Protein AF-Q52UL3-F1 (afdb_monomer)

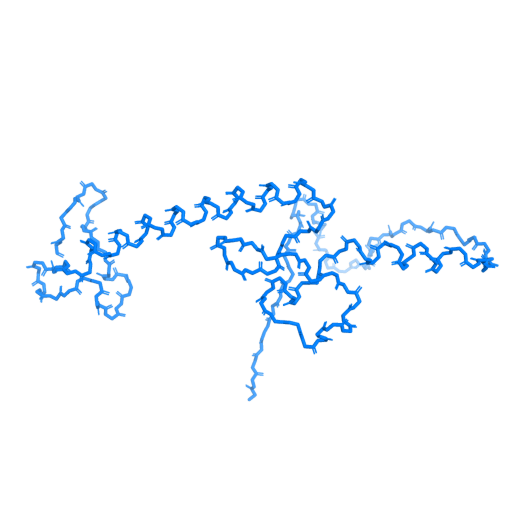pLDDT: mean 73.35, std 19.75, range [34.81, 97.5]

Sequence (152 aa):
GLEAAGGAGVEGWENAVEFVPGQPYRGRMVPSVSEAPVQSSMIEREQIVLGMGRQLCRDAIAGQCFRGQSCIYLHGDICDMCGLPVLHPLDGAQRADHVKACIEAHEKNMELSFAVQRSADKVCGICMEVVYEKANRNDCRFGILSSCNHTY

InterPro domains:
  IPR000571 Zinc finger, CCCH-type [PS50103] (51-78)
  IPR045072 MKRN-like [PTHR11224] (54-152)

Organism: Bos taurus (NCBI:txid9913)

Foldseek 3Di:
DDDYDDDDDDDDPPPDDDDDPPDDDPPDDDPDDDDDDDDDDPVVVVVVLVVQAQAADPQQQVPDDPCPPVDSYHSACADPQPRGRQHHPPDPVSNVVCVVVSVVVVVVVVVVVVVCVVQQQQAAPPPRHRLCPDPDPVSSDADPDPPDPHSD

Mean predicted aligned error: 17.61 Å

Secondary structure (DSSP, 8-state):
-------PPP--GGGPPPP-TTS------------------THHHHHHHHHHTTSB-HHHHTT--TTGGG-SSB--EEPTTT-SEEE-SS-HHHHHHHHHHHHHHHHHHHHHHHHHHHHTTPBPTTT-SBGGG-SSTTTS-S-SSTT-----

Solvent-accessible surface area (backbone atoms only — not comparable to full-atom values): 9798 Å² total; per-residue (Å²): 134,92,77,89,80,88,81,85,84,87,78,78,82,88,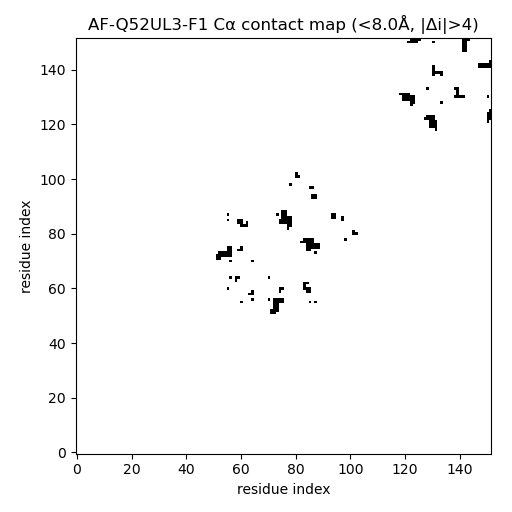74,69,78,81,90,64,91,90,61,81,86,77,71,86,81,72,81,84,75,79,90,70,82,94,71,92,62,83,61,63,64,54,54,52,58,63,53,41,62,72,39,70,27,66,46,26,47,74,67,62,47,94,56,58,94,74,44,77,36,34,48,47,38,66,35,92,86,81,68,37,26,66,27,50,87,86,39,66,65,63,33,52,54,48,53,51,54,50,51,55,52,48,52,51,52,50,53,49,50,53,53,48,65,74,40,57,80,37,42,16,76,82,80,71,44,45,28,68,72,44,92,47,73,85,62,47,56,67,36,97,50,99,87,46,93,45,62,72

Structure (mmCIF, N/CA/C/O backbone):
data_AF-Q52UL3-F1
#
_entry.id   AF-Q52UL3-F1
#
loop_
_atom_site.group_PDB
_atom_site.id
_atom_site.type_symbol
_atom_site.label_atom_id
_atom_site.label_alt_id
_atom_site.label_comp_id
_atom_site.label_asym_id
_atom_site.label_entity_id
_atom_site.label_seq_id
_atom_site.pdbx_PDB_ins_code
_atom_site.Cartn_x
_atom_site.Cartn_y
_atom_site.Cartn_z
_atom_site.occupancy
_atom_site.B_iso_or_equiv
_atom_site.auth_seq_id
_atom_site.auth_comp_id
_atom_site.auth_asym_id
_atom_site.auth_atom_id
_atom_site.pdbx_PDB_model_num
ATOM 1 N N . GLY A 1 1 ? -25.378 19.976 -9.672 1.00 39.44 1 GLY A N 1
ATOM 2 C CA . GLY A 1 1 ? -24.041 19.955 -10.286 1.00 39.44 1 GLY A CA 1
ATOM 3 C C . GLY A 1 1 ? -23.165 19.062 -9.445 1.00 39.44 1 GLY A C 1
ATOM 4 O O . GLY A 1 1 ? -23.273 19.144 -8.230 1.00 39.44 1 GLY A O 1
ATOM 5 N N . LEU A 1 2 ? -22.392 18.179 -10.075 1.00 36.69 2 LEU A N 1
ATOM 6 C CA . LEU A 1 2 ? -21.307 17.458 -9.412 1.00 36.69 2 LEU A CA 1
ATOM 7 C C . LEU A 1 2 ? -20.135 18.420 -9.191 1.00 36.69 2 LEU A C 1
ATOM 9 O O . LEU A 1 2 ? -19.790 19.186 -10.090 1.00 36.69 2 LEU A O 1
ATOM 13 N N . GLU A 1 3 ? -19.576 18.366 -7.989 1.00 41.12 3 GLU A N 1
ATOM 14 C CA . GLU A 1 3 ? -18.402 19.110 -7.538 1.00 41.12 3 GLU A CA 1
ATOM 15 C C . GLU A 1 3 ? -17.121 18.265 -7.625 1.00 41.12 3 GLU A C 1
ATOM 17 O O . GLU A 1 3 ? -17.187 17.048 -7.466 1.00 41.12 3 GLU A O 1
ATOM 22 N N . ALA A 1 4 ? -15.991 18.990 -7.726 1.00 44.59 4 ALA A N 1
ATOM 23 C CA . ALA A 1 4 ? -14.711 18.758 -7.031 1.00 44.59 4 ALA A CA 1
ATOM 24 C C . ALA A 1 4 ? -13.870 17.509 -7.403 1.00 44.59 4 ALA A C 1
ATOM 26 O O . ALA A 1 4 ? -14.385 16.479 -7.801 1.00 44.59 4 ALA A O 1
ATOM 27 N N . ALA A 1 5 ? -12.544 17.460 -7.242 1.00 42.41 5 ALA A N 1
ATOM 28 C CA . ALA A 1 5 ? -11.488 18.420 -6.912 1.00 42.41 5 ALA A CA 1
ATOM 29 C C . ALA A 1 5 ? -10.139 17.664 -6.912 1.00 42.41 5 ALA A C 1
ATOM 31 O O . ALA A 1 5 ? -10.114 16.437 -6.848 1.00 42.41 5 ALA A O 1
ATOM 32 N N . GLY A 1 6 ? -9.046 18.431 -6.828 1.00 38.41 6 GLY A N 1
ATOM 33 C CA . GLY A 1 6 ? -7.840 18.051 -6.081 1.00 38.41 6 GLY A CA 1
ATOM 34 C C . GLY A 1 6 ? -6.746 17.384 -6.915 1.00 38.41 6 GLY A C 1
ATOM 35 O O . GLY A 1 6 ? -7.000 16.486 -7.700 1.00 38.41 6 GLY A O 1
ATOM 36 N N . GLY A 1 7 ? -5.478 17.752 -6.802 1.00 34.81 7 GLY A N 1
ATOM 37 C CA . GLY A 1 7 ? -4.801 18.642 -5.865 1.00 34.81 7 GLY A CA 1
ATOM 38 C C . GLY A 1 7 ? -3.316 18.292 -5.954 1.00 34.81 7 GLY A C 1
ATOM 39 O O . GLY A 1 7 ? -2.956 17.127 -5.806 1.00 34.81 7 GLY A O 1
ATOM 40 N N . ALA A 1 8 ? -2.471 19.269 -6.279 1.00 40.00 8 ALA A N 1
ATOM 41 C CA . ALA A 1 8 ? -1.028 19.082 -6.383 1.00 40.00 8 ALA A CA 1
ATOM 42 C C . ALA A 1 8 ? -0.382 19.265 -5.003 1.00 40.00 8 ALA A C 1
ATOM 44 O O . ALA A 1 8 ? -0.657 20.243 -4.307 1.00 40.00 8 ALA A O 1
ATOM 45 N N . GLY A 1 9 ? 0.444 18.289 -4.619 1.00 40.44 9 GLY A N 1
ATOM 46 C CA . GLY A 1 9 ? 1.233 18.291 -3.393 1.00 40.44 9 GLY A CA 1
ATOM 47 C C . GLY A 1 9 ? 2.320 19.363 -3.408 1.00 40.44 9 GLY A C 1
ATOM 48 O O . GLY A 1 9 ? 2.890 19.687 -4.444 1.00 40.44 9 GLY A O 1
ATOM 49 N N . VAL A 1 10 ? 2.537 19.912 -2.221 1.00 46.00 10 VAL A N 1
ATOM 50 C CA . VAL A 1 10 ? 3.288 21.121 -1.897 1.00 46.00 10 VAL A CA 1
ATOM 51 C C . VAL A 1 10 ? 4.798 20.884 -1.823 1.00 46.00 10 VAL A C 1
ATOM 53 O O . VAL A 1 10 ? 5.254 19.891 -1.261 1.00 46.00 10 VAL A O 1
ATOM 56 N N . GLU A 1 11 ? 5.570 21.853 -2.306 1.00 49.59 11 GLU A N 1
ATOM 57 C CA . GLU A 1 11 ? 7.003 22.002 -2.050 1.00 49.59 11 GLU A CA 1
ATOM 58 C C . GLU A 1 11 ? 7.245 23.320 -1.282 1.00 49.59 11 GLU A C 1
ATOM 60 O O . GLU A 1 11 ? 6.715 24.365 -1.647 1.00 49.59 11 GLU A O 1
ATOM 65 N N . GLY A 1 12 ? 8.004 23.232 -0.180 1.00 54.69 12 GLY A N 1
ATOM 66 C CA . GLY A 1 12 ? 8.758 24.310 0.485 1.00 54.69 12 GLY A CA 1
ATOM 67 C C . GLY A 1 12 ? 8.065 25.654 0.755 1.00 54.69 12 GLY A C 1
ATOM 68 O O . GLY A 1 12 ? 8.294 26.633 0.055 1.00 54.69 12 GLY A O 1
ATOM 69 N N . TRP A 1 13 ? 7.327 25.750 1.863 1.00 54.19 13 TRP A N 1
ATOM 70 C CA . TRP A 1 13 ? 6.697 26.974 2.394 1.00 54.19 13 TRP A CA 1
ATOM 71 C C . TRP A 1 13 ? 7.700 28.004 2.954 1.00 54.19 13 TRP A C 1
ATOM 73 O O . TRP A 1 13 ? 7.334 29.138 3.247 1.00 54.19 13 TRP A O 1
ATOM 83 N N . GLU A 1 14 ? 8.975 27.636 3.069 1.00 44.44 14 GLU A N 1
ATOM 84 C CA . GLU A 1 14 ? 10.022 28.397 3.766 1.00 44.44 14 GLU A CA 1
ATOM 85 C C . GLU A 1 14 ? 10.633 29.566 2.970 1.00 44.44 14 GLU A C 1
ATOM 87 O O . GLU A 1 14 ? 11.404 30.343 3.523 1.00 44.44 14 GLU A O 1
ATOM 92 N N . ASN A 1 15 ? 10.279 29.731 1.690 1.00 49.72 15 ASN A N 1
ATOM 93 C CA . ASN A 1 15 ? 10.775 30.822 0.834 1.00 49.72 15 ASN A CA 1
ATOM 94 C C . ASN A 1 15 ? 9.652 31.634 0.157 1.00 49.72 15 ASN A C 1
ATOM 96 O O . ASN A 1 15 ? 9.888 32.316 -0.843 1.00 49.72 15 ASN A O 1
ATOM 100 N N . ALA A 1 16 ? 8.416 31.555 0.659 1.00 56.28 16 ALA A N 1
ATOM 101 C CA . ALA A 1 16 ? 7.307 32.313 0.089 1.00 56.28 16 ALA A CA 1
ATOM 102 C C . ALA A 1 16 ? 7.494 33.819 0.351 1.00 56.28 16 ALA A C 1
ATOM 104 O O . ALA A 1 16 ? 7.524 34.261 1.497 1.00 56.28 16 ALA A O 1
ATOM 105 N N . VAL A 1 17 ? 7.629 34.612 -0.718 1.00 61.94 17 VAL A N 1
ATOM 106 C CA . VAL A 1 17 ? 7.711 36.075 -0.607 1.00 61.94 17 VAL A CA 1
ATOM 107 C C . VAL A 1 17 ? 6.370 36.632 -0.125 1.00 61.94 17 VAL A C 1
ATOM 109 O O . VAL A 1 17 ? 5.314 36.259 -0.638 1.00 61.94 17 VAL A O 1
ATOM 112 N N . GLU A 1 18 ? 6.403 37.511 0.873 1.00 64.50 18 GLU A N 1
ATOM 113 C CA . GLU A 1 18 ? 5.193 38.062 1.482 1.00 64.50 18 GLU A CA 1
ATOM 114 C C . GLU A 1 18 ? 4.511 39.078 0.548 1.00 64.50 18 GLU A C 1
ATOM 116 O O . GLU A 1 18 ? 5.162 39.907 -0.096 1.00 64.50 18 GLU A O 1
ATOM 121 N N . PHE A 1 19 ? 3.184 38.996 0.438 1.00 58.72 19 PHE A N 1
ATOM 122 C CA . PHE A 1 19 ? 2.403 39.813 -0.490 1.00 58.72 19 PHE A CA 1
ATOM 123 C C . PHE A 1 19 ? 2.150 41.219 0.074 1.00 58.72 19 PHE A C 1
ATOM 125 O O . PHE A 1 19 ? 1.516 41.368 1.116 1.00 58.72 19 PHE A O 1
ATOM 132 N N . VAL A 1 20 ? 2.583 42.258 -0.653 1.00 67.25 20 VAL A N 1
ATOM 133 C CA . VAL A 1 20 ? 2.380 43.670 -0.282 1.00 67.25 20 VAL A CA 1
ATOM 134 C C . VAL A 1 20 ? 1.401 44.347 -1.257 1.00 67.25 20 VAL A C 1
ATOM 136 O O . VAL A 1 20 ? 1.716 44.479 -2.446 1.00 67.25 20 VAL A O 1
ATOM 139 N N . PRO A 1 21 ? 0.225 44.817 -0.795 1.00 48.03 21 PRO A N 1
ATOM 140 C CA . PRO A 1 21 ? -0.758 45.484 -1.648 1.00 48.03 21 PRO A CA 1
ATOM 141 C C . PRO A 1 21 ? -0.225 46.799 -2.241 1.00 48.03 21 PRO A C 1
ATOM 143 O O . PRO A 1 21 ? 0.293 47.650 -1.523 1.00 48.03 21 PRO A O 1
ATOM 146 N N . GLY A 1 22 ? -0.384 46.983 -3.554 1.00 66.00 22 GLY A N 1
ATOM 147 C CA . GLY A 1 22 ? 0.005 48.206 -4.273 1.00 66.00 22 GLY A CA 1
ATOM 148 C C . GLY A 1 22 ? 1.362 48.148 -4.983 1.00 66.00 22 GLY A C 1
ATOM 149 O O . GLY A 1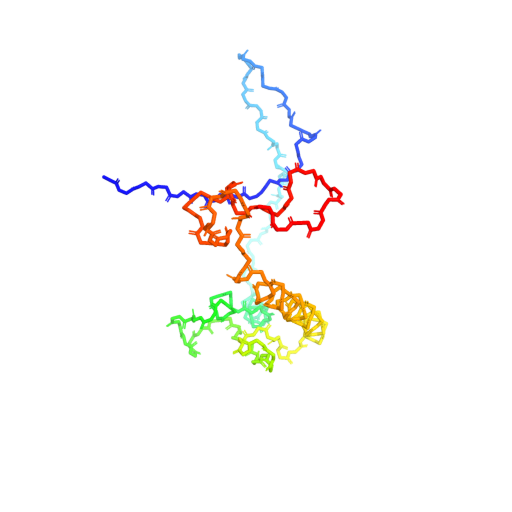 22 ? 1.698 49.078 -5.714 1.00 66.00 22 GLY A O 1
ATOM 150 N N . GLN A 1 23 ? 2.127 47.062 -4.833 1.00 63.22 23 GLN A N 1
ATOM 151 C CA . GLN A 1 23 ? 3.316 46.816 -5.653 1.00 63.22 23 GLN A CA 1
ATOM 152 C C . GLN A 1 23 ? 2.936 46.111 -6.968 1.00 63.22 23 GLN A C 1
ATOM 154 O O . GLN A 1 23 ? 2.136 45.171 -6.946 1.00 63.22 23 GLN A O 1
ATOM 159 N N . PRO A 1 24 ? 3.501 46.515 -8.123 1.00 60.53 24 PRO A N 1
ATOM 160 C CA . PRO A 1 24 ? 3.328 45.767 -9.359 1.00 60.53 24 PRO A CA 1
ATOM 161 C C . PRO A 1 24 ? 3.970 44.387 -9.201 1.00 60.53 24 PRO A C 1
ATOM 163 O O . PRO A 1 24 ? 5.128 44.267 -8.800 1.00 60.53 24 PRO A O 1
ATOM 166 N N . TYR A 1 25 ? 3.205 43.344 -9.513 1.00 51.84 25 TYR A N 1
ATOM 167 C CA . TYR A 1 25 ? 3.647 41.961 -9.389 1.00 51.84 25 TYR A CA 1
ATOM 168 C C . TYR A 1 25 ? 4.928 41.724 -10.204 1.00 51.84 25 TYR A C 1
ATOM 170 O O . TYR A 1 25 ? 4.917 41.722 -11.436 1.00 51.84 25 TYR A O 1
ATOM 178 N N . ARG A 1 26 ? 6.051 41.512 -9.513 1.00 61.75 26 ARG A N 1
ATOM 179 C CA . ARG A 1 26 ? 7.290 40.994 -10.100 1.00 61.75 26 ARG A CA 1
ATOM 180 C C . ARG A 1 26 ? 7.267 39.481 -9.929 1.00 61.75 26 ARG A C 1
ATOM 182 O O . ARG A 1 26 ? 7.740 38.954 -8.928 1.00 61.75 26 ARG A O 1
ATOM 189 N N . GLY A 1 27 ? 6.675 38.793 -10.903 1.00 54.47 27 GLY A N 1
ATOM 190 C CA . GLY A 1 27 ? 6.790 37.342 -11.003 1.00 54.47 27 GLY A CA 1
ATOM 191 C C . GLY A 1 27 ? 8.260 36.917 -11.040 1.00 54.47 27 GLY A C 1
ATOM 192 O O . GLY A 1 27 ? 9.129 37.671 -11.487 1.00 54.47 27 GLY A O 1
ATOM 193 N N . ARG A 1 28 ? 8.538 35.708 -10.550 1.00 52.34 28 ARG A N 1
ATOM 194 C CA . ARG A 1 28 ? 9.869 35.095 -10.588 1.00 52.34 28 ARG A CA 1
ATOM 195 C C . ARG A 1 28 ? 10.421 35.168 -12.014 1.00 52.34 28 ARG A C 1
ATOM 197 O O . ARG A 1 28 ? 9.839 34.580 -12.922 1.00 52.34 28 ARG A O 1
ATOM 204 N N . MET A 1 29 ? 11.529 35.886 -12.215 1.00 41.62 29 MET A N 1
ATOM 205 C CA . MET A 1 29 ? 12.239 35.845 -13.492 1.00 41.62 29 MET A CA 1
ATOM 206 C C . MET A 1 29 ? 12.816 34.443 -13.672 1.00 41.62 29 MET A C 1
ATOM 208 O O . MET A 1 29 ? 13.709 34.018 -12.941 1.00 41.62 29 MET A O 1
ATOM 212 N N . VAL A 1 30 ? 12.263 33.721 -14.640 1.00 43.16 30 VAL A N 1
ATOM 213 C CA . VAL A 1 30 ? 12.896 32.542 -15.224 1.00 43.16 30 VAL A CA 1
ATOM 214 C C . VAL A 1 30 ? 14.158 33.039 -15.940 1.00 43.16 30 VAL A C 1
ATOM 216 O O . VAL A 1 30 ? 14.068 34.055 -16.638 1.00 43.16 30 VAL A O 1
ATOM 219 N N . PRO A 1 31 ? 15.332 32.401 -15.783 1.00 42.84 31 PRO A N 1
ATOM 220 C CA . PRO A 1 31 ? 16.494 32.757 -16.584 1.00 42.84 31 PRO A CA 1
ATOM 221 C C . PRO A 1 31 ? 16.130 32.672 -18.066 1.00 42.84 31 PRO A C 1
ATOM 223 O O . PRO A 1 31 ? 15.592 31.664 -18.524 1.00 42.84 31 PRO A O 1
ATOM 226 N N . SER A 1 32 ? 16.409 33.743 -18.802 1.00 44.12 32 SER A N 1
ATOM 227 C CA . SER A 1 32 ? 16.316 33.789 -20.255 1.00 44.12 32 SER A CA 1
ATOM 228 C C . SER A 1 32 ? 17.222 32.713 -20.846 1.00 44.12 32 SER A C 1
ATOM 230 O O . SER A 1 32 ? 18.447 32.849 -20.826 1.00 44.12 32 SER A O 1
ATOM 232 N N . VAL A 1 33 ? 16.621 31.638 -21.353 1.00 37.34 33 VAL A N 1
ATOM 233 C CA . VAL A 1 33 ? 17.330 30.670 -22.184 1.00 37.34 33 VAL A CA 1
ATOM 234 C C . VAL A 1 33 ? 17.562 31.354 -23.526 1.00 37.34 33 VAL A C 1
ATOM 236 O O . VAL A 1 33 ? 16.620 31.756 -24.204 1.00 37.34 33 VAL A O 1
ATOM 239 N N . SER A 1 34 ? 18.830 31.564 -23.854 1.00 45.53 34 SER A N 1
ATOM 240 C CA . SER A 1 34 ? 19.283 32.076 -25.142 1.00 45.53 34 SER A CA 1
ATOM 241 C C . SER A 1 34 ? 18.726 31.227 -26.283 1.00 45.53 34 SER A C 1
ATOM 243 O O . SER A 1 34 ? 18.898 30.007 -26.276 1.00 45.53 34 SER A O 1
ATOM 245 N N . GLU A 1 35 ? 18.104 31.877 -27.267 1.00 46.56 35 GLU A N 1
ATOM 246 C CA . GLU A 1 35 ? 17.690 31.238 -28.513 1.00 46.56 35 GLU A CA 1
ATOM 247 C C . GLU A 1 35 ? 18.923 30.692 -29.245 1.00 46.56 35 GLU A C 1
ATOM 249 O O . GLU A 1 35 ? 19.804 31.447 -29.662 1.00 46.56 35 GLU A O 1
ATOM 254 N N . ALA A 1 36 ? 18.991 29.368 -29.375 1.00 44.78 36 ALA A N 1
ATOM 255 C CA . ALA A 1 36 ? 19.936 28.677 -30.241 1.00 44.78 36 ALA A CA 1
ATOM 256 C C . ALA A 1 36 ? 19.189 28.141 -31.476 1.00 44.78 36 ALA A C 1
ATOM 258 O O . ALA A 1 36 ? 18.000 27.825 -31.384 1.00 44.78 36 ALA A O 1
ATOM 259 N N . PRO A 1 37 ? 19.847 28.074 -32.645 1.00 45.06 37 PRO A N 1
ATOM 260 C CA . PRO A 1 37 ? 19.171 27.993 -33.929 1.00 45.06 37 PRO A CA 1
ATOM 261 C C . PRO A 1 37 ? 18.481 26.648 -34.133 1.00 45.06 37 PRO A C 1
ATOM 263 O O . PRO A 1 37 ? 19.016 25.594 -33.792 1.00 45.06 37 PRO A O 1
ATOM 266 N N . VAL A 1 38 ? 17.329 26.702 -34.800 1.00 51.94 38 VAL A N 1
ATOM 267 C CA . VAL A 1 38 ? 16.627 25.551 -35.368 1.00 51.94 38 VAL A CA 1
ATOM 268 C C . VAL A 1 38 ? 17.576 24.793 -36.300 1.00 51.94 38 VAL A C 1
ATOM 270 O O . VAL A 1 38 ? 17.802 25.202 -37.438 1.00 51.94 38 VAL A O 1
ATOM 273 N N . GLN A 1 39 ? 18.101 23.661 -35.837 1.00 47.41 39 GLN A N 1
ATOM 274 C CA . GLN A 1 39 ? 18.593 22.605 -36.713 1.00 47.41 39 GLN A CA 1
ATOM 275 C C . GLN A 1 39 ? 17.959 21.285 -36.308 1.00 47.41 39 GLN A C 1
ATOM 277 O O . GLN A 1 39 ? 18.427 20.553 -35.442 1.00 47.41 39 GLN A O 1
ATOM 282 N N . SER A 1 40 ? 16.852 21.003 -36.993 1.00 60.12 40 SER A N 1
ATOM 283 C CA . SER A 1 40 ? 16.316 19.660 -37.122 1.00 60.12 40 SER A CA 1
ATOM 284 C C . SER A 1 40 ? 17.416 18.740 -37.646 1.00 60.12 40 SER A C 1
ATOM 286 O O . SER A 1 40 ? 17.929 18.940 -38.746 1.00 60.12 40 SER A O 1
ATOM 288 N N . SER A 1 41 ? 17.762 17.712 -36.880 1.00 48.97 41 SER A N 1
ATOM 289 C CA . SER A 1 41 ? 18.352 16.505 -37.445 1.00 48.97 41 SER A CA 1
ATOM 290 C C . SER A 1 41 ? 17.827 15.297 -36.678 1.00 48.97 41 SER A C 1
ATOM 292 O O . SER A 1 41 ? 17.568 15.350 -35.479 1.00 48.97 41 SER A O 1
ATOM 294 N N . MET A 1 42 ? 17.552 14.238 -37.426 1.00 46.44 42 MET A N 1
ATOM 295 C CA . MET A 1 42 ? 16.611 13.152 -37.137 1.00 46.44 42 MET A CA 1
ATOM 296 C C . MET A 1 42 ? 16.898 12.291 -35.888 1.00 46.44 42 MET A C 1
ATOM 298 O O . MET A 1 42 ? 16.125 11.384 -35.610 1.00 46.44 42 MET A O 1
ATOM 302 N N . ILE A 1 43 ? 17.923 12.605 -35.092 1.00 49.25 43 ILE A N 1
ATOM 303 C CA . ILE A 1 43 ? 18.393 11.782 -33.965 1.00 49.25 43 ILE A CA 1
ATOM 304 C C . ILE A 1 43 ? 17.579 12.010 -32.674 1.00 49.25 43 ILE A C 1
ATOM 306 O O . ILE A 1 43 ? 17.434 11.101 -31.856 1.00 49.25 43 ILE A O 1
ATOM 310 N N . GLU A 1 44 ? 16.938 13.172 -32.515 1.00 47.66 44 GLU A N 1
ATOM 311 C CA . GLU A 1 44 ? 16.140 13.473 -31.313 1.00 47.66 44 GLU A CA 1
ATOM 312 C C . GLU A 1 44 ? 14.870 12.602 -31.224 1.00 47.66 44 GLU A C 1
ATOM 314 O O . GLU A 1 44 ? 14.453 12.194 -30.143 1.00 47.66 44 GLU A O 1
ATOM 319 N N . ARG A 1 45 ? 14.289 12.218 -32.370 1.00 49.75 45 ARG A N 1
ATOM 320 C CA . ARG A 1 45 ? 13.088 11.364 -32.424 1.00 49.75 45 ARG A CA 1
ATOM 321 C C . ARG A 1 45 ? 13.367 9.909 -32.048 1.00 49.75 45 ARG A C 1
ATOM 323 O O . ARG A 1 45 ? 12.504 9.274 -31.449 1.00 49.75 45 ARG A O 1
ATOM 330 N N . GLU A 1 46 ? 14.557 9.392 -32.341 1.00 42.47 46 GLU A N 1
ATOM 331 C CA . GLU A 1 46 ? 14.945 8.022 -31.975 1.00 42.47 46 GLU A CA 1
ATOM 332 C C . GLU A 1 46 ? 15.321 7.908 -30.489 1.00 42.47 46 GLU A C 1
ATOM 334 O O . GLU A 1 46 ? 14.982 6.913 -29.844 1.00 42.47 46 GLU A O 1
ATOM 339 N N . GLN A 1 47 ? 15.916 8.951 -29.896 1.00 46.31 47 GLN A N 1
ATOM 340 C CA . GLN A 1 47 ? 16.196 8.985 -28.452 1.00 46.31 47 GLN A CA 1
ATOM 341 C C . GLN A 1 47 ? 14.934 9.142 -27.590 1.00 46.31 47 GLN A C 1
ATOM 343 O O . GLN A 1 47 ? 14.878 8.585 -26.492 1.00 46.31 47 GLN A O 1
ATOM 348 N N . ILE A 1 48 ? 13.896 9.820 -28.087 1.00 48.59 48 ILE A N 1
ATOM 349 C CA . ILE A 1 48 ? 12.593 9.899 -27.409 1.00 48.59 48 ILE A CA 1
ATOM 350 C C . ILE A 1 48 ? 11.881 8.531 -27.443 1.00 48.59 48 ILE A C 1
ATOM 352 O O . ILE A 1 48 ? 11.339 8.098 -26.427 1.00 48.59 48 ILE A O 1
ATOM 356 N N . VAL A 1 49 ? 11.966 7.789 -28.554 1.00 47.50 49 VAL A N 1
ATOM 357 C CA . VAL A 1 49 ? 11.383 6.437 -28.675 1.00 47.50 49 VAL A CA 1
ATOM 358 C C . VAL A 1 49 ? 12.105 5.412 -27.786 1.00 47.50 49 VAL A C 1
ATOM 360 O O . VAL A 1 49 ? 11.440 4.609 -27.130 1.00 47.50 49 VAL A O 1
ATOM 363 N N . LEU A 1 50 ? 13.439 5.469 -27.672 1.00 49.53 50 LEU A N 1
ATOM 364 C CA . LEU A 1 50 ? 14.191 4.597 -26.753 1.00 49.53 50 LEU A CA 1
ATOM 365 C C . LEU A 1 50 ? 14.008 4.960 -25.267 1.00 49.53 50 LEU A C 1
ATOM 367 O O . LEU A 1 50 ? 14.131 4.091 -24.403 1.00 49.53 50 LEU A O 1
ATOM 371 N N . GLY A 1 51 ? 13.731 6.229 -24.950 1.00 51.47 51 GLY A N 1
ATOM 372 C CA . GLY A 1 51 ? 13.516 6.701 -23.578 1.00 51.47 51 GLY A CA 1
ATOM 373 C C . GLY A 1 51 ? 12.116 6.401 -23.031 1.00 51.47 51 GLY A C 1
ATOM 374 O O . GLY A 1 51 ? 11.969 6.092 -21.848 1.00 51.47 51 GLY A O 1
ATOM 375 N N . MET A 1 52 ? 11.087 6.441 -23.882 1.00 51.16 52 MET A N 1
ATOM 376 C CA . MET A 1 52 ? 9.692 6.179 -23.492 1.00 51.16 52 MET A CA 1
ATOM 377 C C . MET A 1 52 ? 9.435 4.703 -23.159 1.00 51.16 52 MET A C 1
ATOM 379 O O . MET A 1 52 ? 8.658 4.407 -22.252 1.00 51.16 52 MET A O 1
ATOM 383 N N . GLY A 1 53 ? 10.169 3.784 -23.793 1.00 54.88 53 GLY A N 1
ATOM 384 C CA . GLY A 1 53 ? 10.154 2.353 -23.478 1.00 54.88 53 GLY A CA 1
ATOM 385 C C . GLY A 1 53 ? 10.858 1.969 -22.171 1.00 54.88 53 GLY A C 1
ATOM 386 O O . GLY A 1 53 ? 11.026 0.784 -21.921 1.00 54.88 53 GLY A O 1
ATOM 387 N N . ARG A 1 54 ? 11.302 2.932 -21.351 1.00 66.69 54 ARG A N 1
ATOM 388 C CA . ARG A 1 54 ? 11.905 2.688 -20.023 1.00 66.69 54 ARG A CA 1
ATOM 389 C C . ARG A 1 54 ? 10.975 3.032 -18.861 1.00 66.69 54 ARG A C 1
ATOM 391 O O . ARG A 1 54 ? 11.339 2.815 -17.713 1.00 66.69 54 ARG A O 1
ATOM 398 N N . GLN A 1 55 ? 9.812 3.621 -19.135 1.00 79.94 55 GLN A N 1
ATOM 399 C CA . GLN A 1 55 ? 8.865 4.022 -18.098 1.00 79.94 55 GLN A CA 1
ATOM 400 C C . GLN A 1 55 ? 7.697 3.044 -18.056 1.00 79.94 55 GLN A C 1
ATOM 402 O O . GLN A 1 55 ? 7.127 2.688 -19.093 1.00 79.94 55 GLN A O 1
ATOM 407 N N . LEU A 1 56 ? 7.328 2.623 -16.846 1.00 86.56 56 LEU A N 1
ATOM 408 C CA . LEU A 1 56 ? 6.133 1.816 -16.656 1.00 86.56 56 LEU A CA 1
ATOM 409 C C . LEU A 1 56 ? 4.871 2.655 -16.887 1.00 86.56 56 LEU A C 1
ATOM 411 O O . LEU A 1 56 ? 4.775 3.824 -16.508 1.00 86.56 56 LEU A O 1
ATOM 415 N N . CYS A 1 57 ? 3.868 2.031 -17.489 1.00 89.12 57 CYS A N 1
ATOM 416 C CA . CYS A 1 57 ? 2.552 2.597 -17.683 1.00 89.12 57 CYS A CA 1
ATOM 417 C C . CYS A 1 57 ? 1.858 2.734 -16.330 1.00 89.12 57 CYS A C 1
ATOM 419 O O . CYS A 1 57 ? 1.462 1.738 -15.724 1.00 89.12 57 CYS A O 1
ATOM 421 N N . ARG A 1 58 ? 1.622 3.972 -15.895 1.00 86.25 58 ARG A N 1
ATOM 422 C CA . ARG A 1 58 ? 0.945 4.254 -14.623 1.00 86.25 58 ARG A CA 1
ATOM 423 C C . ARG A 1 58 ? -0.435 3.595 -14.512 1.00 86.25 58 ARG A C 1
ATOM 425 O O . ARG A 1 58 ? -0.769 3.069 -13.459 1.00 86.25 58 ARG A O 1
ATOM 432 N N . ASP A 1 59 ? -1.193 3.560 -15.607 1.00 87.94 59 ASP A N 1
ATOM 433 C CA . ASP A 1 59 ? -2.522 2.929 -15.634 1.00 87.94 59 ASP A CA 1
ATOM 434 C C . ASP A 1 59 ? -2.438 1.395 -15.510 1.00 87.94 59 ASP A C 1
ATOM 436 O O . ASP A 1 59 ? -3.292 0.766 -14.892 1.00 87.94 59 ASP A O 1
ATOM 440 N N . ALA A 1 60 ? -1.387 0.781 -16.068 1.00 86.88 60 ALA A N 1
ATOM 441 C CA . ALA A 1 60 ? -1.194 -0.665 -15.977 1.00 86.88 60 ALA A CA 1
ATOM 442 C C . ALA A 1 60 ? -0.782 -1.062 -14.556 1.00 86.88 60 ALA A C 1
ATOM 444 O O . ALA A 1 60 ? -1.348 -1.999 -14.003 1.00 86.88 60 ALA A O 1
ATOM 445 N N . ILE A 1 61 ? 0.110 -0.277 -13.938 1.00 86.38 61 ILE A N 1
ATOM 446 C CA . ILE A 1 61 ? 0.497 -0.422 -12.527 1.00 86.38 61 ILE A CA 1
ATOM 447 C C . ILE A 1 61 ? -0.722 -0.336 -11.600 1.00 86.38 61 ILE A C 1
ATOM 449 O O . ILE A 1 61 ? -0.810 -1.072 -10.622 1.00 86.38 61 ILE A O 1
ATOM 453 N N . ALA A 1 62 ? -1.678 0.543 -11.914 1.00 85.06 62 ALA A N 1
ATOM 454 C CA . ALA A 1 62 ? -2.922 0.684 -11.159 1.00 85.06 62 ALA A CA 1
ATOM 455 C C . ALA A 1 62 ? -3.922 -0.473 -11.379 1.00 85.06 62 ALA A C 1
ATOM 457 O O . ALA A 1 62 ? -4.964 -0.508 -10.730 1.00 85.06 62 ALA A O 1
ATOM 458 N N . GLY A 1 63 ? -3.617 -1.416 -12.277 1.00 80.50 63 GLY A N 1
ATOM 459 C CA . GLY A 1 63 ? -4.378 -2.645 -12.497 1.00 80.50 63 GLY A CA 1
ATOM 460 C C . GLY A 1 63 ? -5.117 -2.721 -13.834 1.00 80.50 63 GLY A C 1
ATOM 461 O O . GLY A 1 63 ? -5.487 -3.818 -14.245 1.00 80.50 63 GLY A O 1
ATOM 462 N N . GLN A 1 64 ? -5.312 -1.611 -14.559 1.00 85.00 64 GLN A N 1
ATOM 463 C CA . GLN A 1 64 ? -5.976 -1.654 -15.865 1.00 85.00 64 GLN A CA 1
ATOM 464 C C . GLN A 1 64 ? -5.556 -0.508 -16.791 1.00 85.00 64 GLN A C 1
ATOM 466 O O . GLN A 1 64 ? -5.814 0.663 -16.530 1.00 85.00 64 GLN A O 1
ATOM 471 N N . CYS A 1 65 ? -4.997 -0.859 -17.953 1.00 90.12 65 CYS A N 1
ATOM 472 C CA . CYS A 1 65 ? -4.742 0.088 -19.034 1.00 90.12 65 CYS A CA 1
ATOM 473 C C . CYS A 1 65 ? -5.675 -0.167 -20.225 1.00 90.12 65 CYS A C 1
ATOM 475 O O . CYS A 1 65 ? -5.603 -1.215 -20.867 1.00 90.12 65 CYS A O 1
ATOM 477 N N . PHE A 1 66 ? -6.493 0.826 -20.588 1.00 87.81 66 PHE A N 1
ATOM 478 C CA . PHE A 1 66 ? -7.419 0.742 -21.730 1.00 87.81 66 PHE A CA 1
ATOM 479 C C . PHE A 1 66 ? -6.723 0.639 -23.094 1.00 87.81 66 PHE A C 1
ATOM 481 O O . PHE A 1 66 ? -7.336 0.215 -24.069 1.00 87.81 66 PHE A O 1
ATOM 488 N N . ARG A 1 67 ? -5.440 1.013 -23.173 1.00 87.75 67 ARG A N 1
ATOM 489 C CA . ARG A 1 67 ? -4.645 0.935 -24.409 1.00 87.75 67 ARG A CA 1
ATOM 490 C C . ARG A 1 67 ? -4.194 -0.496 -24.723 1.00 87.75 67 ARG A C 1
ATOM 492 O O . ARG A 1 67 ? -3.778 -0.770 -25.848 1.00 87.75 67 ARG A O 1
ATOM 499 N N . GLY A 1 68 ? -4.282 -1.419 -23.761 1.00 8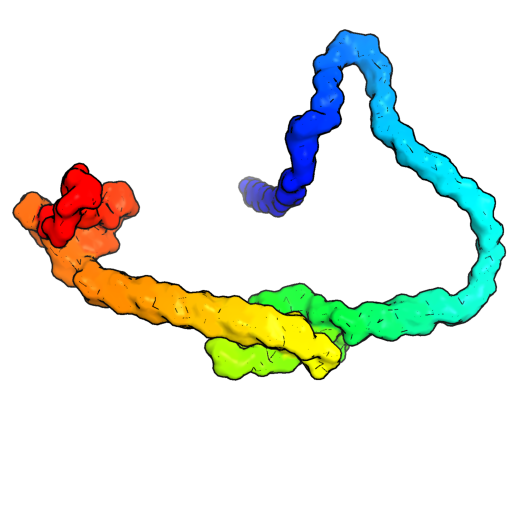3.06 68 GLY A N 1
ATOM 500 C CA . GLY A 1 68 ? -3.878 -2.812 -23.952 1.00 83.06 68 GLY A CA 1
ATOM 501 C C . GLY A 1 68 ? -2.441 -2.925 -24.470 1.00 83.06 68 GLY A C 1
ATOM 502 O O . GLY A 1 68 ? -1.558 -2.192 -24.038 1.00 83.06 68 GLY A O 1
ATOM 503 N N . GLN A 1 69 ? -2.216 -3.806 -25.445 1.00 79.00 69 GLN A N 1
ATOM 504 C CA . GLN A 1 69 ? -0.898 -4.001 -26.065 1.00 79.00 69 GLN A CA 1
ATOM 505 C C . GLN A 1 69 ? -0.440 -2.828 -26.950 1.00 79.00 69 GLN A C 1
ATOM 507 O O . GLN A 1 69 ? 0.718 -2.786 -27.344 1.00 79.00 69 GLN A O 1
ATOM 512 N N . SER A 1 70 ? -1.322 -1.869 -27.255 1.00 84.19 70 SER A N 1
ATOM 513 C CA . SER A 1 70 ? -0.971 -0.668 -28.028 1.00 84.19 70 SER A CA 1
ATOM 514 C C . SER A 1 70 ? -0.443 0.482 -27.160 1.00 84.19 70 SER A C 1
ATOM 516 O O . SER A 1 70 ? -0.218 1.588 -27.651 1.00 84.19 70 SER A O 1
ATOM 518 N N . CYS A 1 71 ? -0.265 0.252 -25.854 1.00 87.81 71 CYS A N 1
ATOM 519 C CA . CYS A 1 71 ? 0.272 1.259 -24.953 1.00 87.81 71 CYS A CA 1
ATOM 520 C C . CYS A 1 71 ? 1.729 1.596 -25.297 1.00 87.81 71 CYS A C 1
ATOM 522 O O . CYS A 1 71 ? 2.565 0.713 -25.451 1.00 87.81 71 CYS A O 1
ATOM 524 N N . ILE A 1 72 ? 2.037 2.893 -25.352 1.00 86.75 72 ILE A N 1
ATOM 525 C CA . ILE A 1 72 ? 3.393 3.412 -25.597 1.00 86.75 72 ILE A CA 1
ATOM 526 C C . ILE A 1 72 ? 4.353 3.209 -24.411 1.00 86.75 72 ILE A C 1
ATOM 528 O O . ILE A 1 72 ? 5.552 3.428 -24.550 1.00 86.75 72 ILE A O 1
ATOM 532 N N . TYR A 1 73 ? 3.823 2.838 -23.245 1.00 87.31 73 TYR A N 1
ATOM 533 C CA . TYR A 1 73 ? 4.570 2.634 -22.007 1.00 87.31 73 TYR A CA 1
ATOM 534 C C . TYR A 1 73 ? 4.602 1.148 -21.649 1.00 87.31 73 TYR A C 1
ATOM 536 O O . TYR A 1 73 ? 3.673 0.404 -21.972 1.00 87.31 73 TYR A O 1
ATOM 544 N N . LEU A 1 74 ? 5.630 0.718 -20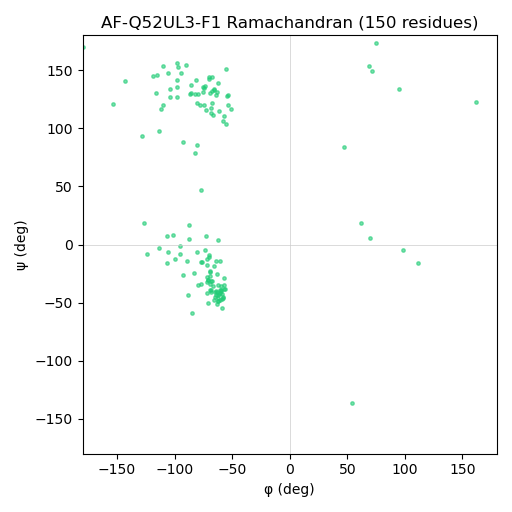.916 1.00 87.31 74 LEU A N 1
ATOM 545 C CA . LEU A 1 74 ? 5.773 -0.680 -20.514 1.00 87.31 74 LEU A CA 1
ATOM 546 C C . LEU A 1 74 ? 4.711 -1.072 -19.488 1.00 87.31 74 LEU A C 1
ATOM 548 O O . LEU A 1 74 ? 4.560 -0.411 -18.469 1.00 87.31 74 LEU A O 1
ATOM 552 N N . HIS A 1 75 ? 4.005 -2.177 -19.701 1.00 88.31 75 HIS A N 1
ATOM 553 C CA . HIS A 1 75 ? 3.092 -2.688 -18.676 1.00 88.31 75 HIS A CA 1
ATOM 554 C C . HIS A 1 75 ? 3.824 -3.391 -17.529 1.00 88.31 75 HIS A C 1
ATOM 556 O O . HIS A 1 75 ? 3.238 -3.522 -16.470 1.00 88.31 75 HIS A O 1
ATOM 562 N N . GLY A 1 76 ? 5.102 -3.741 -17.693 1.00 90.25 76 GLY A N 1
ATOM 563 C CA . GLY A 1 76 ? 5.877 -4.431 -16.664 1.00 90.25 76 GLY A CA 1
ATOM 564 C C . GLY A 1 76 ? 5.517 -5.911 -16.524 1.00 90.25 76 GLY A C 1
ATOM 565 O O . GLY A 1 76 ? 4.579 -6.404 -17.151 1.00 90.25 76 GLY A O 1
ATOM 566 N N . ASP A 1 77 ? 6.293 -6.607 -15.702 1.00 91.94 77 ASP A N 1
ATOM 567 C CA . ASP A 1 77 ? 6.075 -7.992 -15.308 1.00 91.94 77 ASP A CA 1
ATOM 568 C C . ASP A 1 77 ? 5.204 -8.056 -14.045 1.00 91.94 77 ASP A C 1
ATOM 570 O O . ASP A 1 77 ? 5.154 -7.126 -13.230 1.00 91.94 77 ASP A O 1
ATOM 574 N N . ILE A 1 78 ? 4.512 -9.181 -13.883 1.00 92.75 78 ILE A N 1
ATOM 575 C CA . I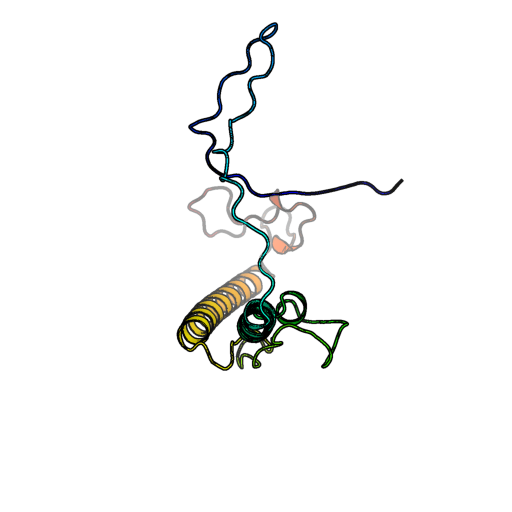LE A 1 78 ? 3.622 -9.432 -12.750 1.00 92.75 78 ILE A CA 1
ATOM 576 C C . ILE A 1 78 ? 4.457 -9.735 -11.503 1.00 92.75 78 ILE A C 1
ATOM 578 O O . ILE A 1 78 ? 5.365 -10.560 -11.542 1.00 92.75 78 ILE A O 1
ATOM 582 N N . CYS A 1 79 ? 4.144 -9.078 -10.387 1.00 94.38 79 CYS A N 1
ATOM 583 C CA . CYS A 1 79 ? 4.687 -9.451 -9.084 1.00 94.38 79 CYS A CA 1
ATOM 584 C C . CYS A 1 79 ? 3.930 -10.659 -8.513 1.00 94.38 79 CYS A C 1
ATOM 586 O O . CYS A 1 79 ? 2.709 -10.611 -8.392 1.00 94.38 79 CYS A O 1
ATOM 588 N N . ASP A 1 80 ? 4.647 -11.697 -8.077 1.00 93.44 80 ASP A N 1
ATOM 589 C CA . ASP A 1 80 ? 4.049 -12.933 -7.541 1.00 93.44 80 ASP A CA 1
ATOM 590 C C . ASP A 1 80 ? 3.227 -12.726 -6.256 1.00 93.44 80 ASP A C 1
ATOM 592 O O . ASP A 1 80 ? 2.316 -13.498 -5.968 1.00 93.44 80 ASP A O 1
ATOM 596 N N . MET A 1 81 ? 3.532 -11.679 -5.481 1.00 92.25 81 MET A N 1
ATOM 597 C CA . MET A 1 81 ? 2.885 -11.419 -4.190 1.00 92.25 81 MET A CA 1
ATOM 598 C C . MET A 1 81 ? 1.610 -10.580 -4.324 1.00 92.25 81 MET A C 1
ATOM 600 O O . MET A 1 81 ? 0.611 -10.879 -3.674 1.00 92.25 81 MET A O 1
ATOM 604 N N . CYS A 1 82 ? 1.631 -9.518 -5.142 1.00 92.62 82 CYS A N 1
ATOM 605 C CA . CYS A 1 82 ? 0.468 -8.639 -5.329 1.00 92.62 82 CYS A CA 1
ATOM 606 C C . CYS A 1 82 ? -0.335 -8.924 -6.607 1.00 92.62 82 CYS A C 1
ATOM 608 O O . CYS A 1 82 ? -1.440 -8.407 -6.750 1.00 92.62 82 CYS A O 1
ATOM 610 N N . GLY A 1 83 ? 0.193 -9.724 -7.539 1.00 91.75 83 GLY A N 1
ATOM 611 C CA . GLY A 1 83 ? -0.461 -10.070 -8.804 1.00 91.75 83 GLY A CA 1
ATOM 612 C C . GLY A 1 83 ? -0.580 -8.915 -9.804 1.00 91.75 83 GLY A C 1
ATOM 613 O O . GLY A 1 83 ? -1.204 -9.080 -10.851 1.00 91.75 83 GLY A O 1
ATOM 614 N N . LEU A 1 84 ? 0.000 -7.747 -9.507 1.00 90.31 84 LEU A N 1
ATOM 615 C CA . LEU A 1 84 ? -0.072 -6.560 -10.359 1.00 90.31 84 LEU A CA 1
ATOM 616 C C . LEU A 1 84 ? 1.150 -6.459 -11.290 1.00 90.31 84 LEU A C 1
ATOM 618 O O . LEU A 1 84 ? 2.252 -6.854 -10.894 1.00 90.31 84 LEU A O 1
ATOM 622 N N . PRO A 1 85 ? 0.991 -5.905 -12.509 1.00 90.31 85 PRO A N 1
ATOM 623 C CA . PRO A 1 85 ? 2.078 -5.731 -13.467 1.00 90.31 85 PRO A CA 1
ATOM 624 C C . PRO A 1 85 ? 2.868 -4.453 -13.128 1.00 90.31 85 PRO A C 1
ATOM 626 O O . PRO A 1 85 ? 2.650 -3.372 -13.670 1.00 90.31 85 PRO A O 1
ATOM 629 N N . VAL A 1 86 ? 3.733 -4.559 -12.122 1.00 90.62 86 VAL A N 1
ATOM 630 C CA . VAL A 1 86 ? 4.434 -3.419 -11.498 1.00 90.62 86 VAL A CA 1
ATOM 631 C C . VAL A 1 86 ? 5.948 -3.562 -11.513 1.00 90.62 86 VAL A C 1
ATOM 633 O O . VAL A 1 86 ? 6.652 -2.610 -11.182 1.00 90.62 86 VAL A O 1
ATOM 636 N N . LEU A 1 87 ? 6.460 -4.729 -11.908 1.00 92.81 87 LEU A N 1
ATOM 637 C CA . LEU A 1 87 ? 7.891 -4.982 -11.977 1.00 92.81 87 LEU A CA 1
ATOM 638 C C . LEU A 1 87 ? 8.437 -4.507 -13.321 1.00 92.81 87 LEU A C 1
ATOM 640 O O . LEU A 1 87 ? 7.925 -4.857 -14.379 1.00 92.81 87 LEU A O 1
ATOM 644 N N . HIS A 1 88 ? 9.515 -3.739 -13.320 1.00 90.19 88 HIS A N 1
ATOM 645 C CA . HIS A 1 88 ? 10.183 -3.389 -14.565 1.00 90.19 88 HIS A CA 1
ATOM 646 C C . HIS A 1 88 ? 11.001 -4.585 -15.099 1.00 90.19 88 HIS A C 1
ATOM 648 O O . HIS A 1 88 ? 11.736 -5.210 -14.325 1.00 90.19 88 HIS A O 1
ATOM 654 N N . PRO A 1 89 ? 10.949 -4.908 -16.408 1.00 87.94 89 PRO A N 1
ATOM 655 C CA . PRO A 1 89 ? 11.662 -6.068 -16.960 1.00 87.94 89 PRO A CA 1
ATOM 656 C C . PRO A 1 89 ? 13.189 -5.934 -16.934 1.00 87.94 89 PRO A C 1
ATOM 658 O O . PRO A 1 89 ? 13.902 -6.925 -16.800 1.00 87.94 89 PRO A O 1
ATOM 661 N N . LEU A 1 90 ? 13.692 -4.699 -17.052 1.00 85.38 90 LEU A N 1
ATOM 662 C CA 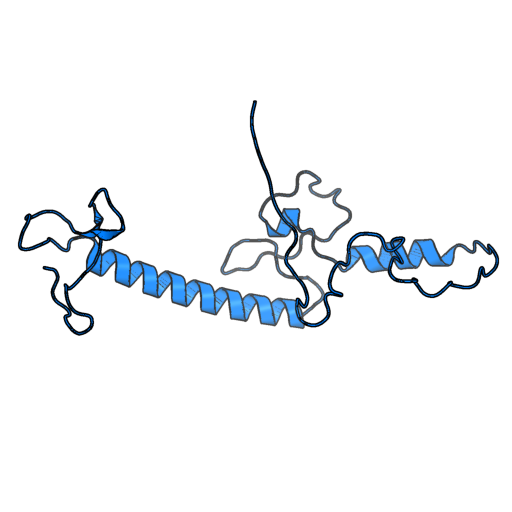. LEU A 1 90 ? 15.123 -4.397 -17.206 1.00 85.38 90 LEU A CA 1
ATOM 663 C C . LEU A 1 90 ? 15.739 -3.655 -16.011 1.00 85.38 90 LEU A C 1
ATOM 665 O O . LEU A 1 90 ? 16.934 -3.378 -16.027 1.00 85.38 90 LEU A O 1
ATOM 669 N N . ASP A 1 91 ? 14.941 -3.296 -15.001 1.00 88.38 91 ASP A N 1
ATOM 670 C CA . ASP A 1 91 ? 15.420 -2.526 -13.847 1.00 88.38 91 ASP A CA 1
ATOM 671 C C . ASP A 1 91 ? 15.353 -3.393 -12.589 1.00 88.38 91 ASP A C 1
ATOM 673 O O . ASP A 1 91 ? 14.304 -3.564 -11.964 1.00 88.38 91 ASP A O 1
ATOM 677 N N . GLY A 1 92 ? 16.502 -3.979 -12.253 1.00 90.06 92 GLY A N 1
ATOM 678 C CA . GLY A 1 92 ? 16.648 -4.833 -11.080 1.00 90.06 92 GLY A CA 1
ATOM 679 C C . GLY A 1 92 ? 16.549 -4.074 -9.757 1.00 90.06 92 GLY A C 1
ATOM 680 O O . GLY A 1 92 ? 16.128 -4.673 -8.770 1.00 90.06 92 GLY A O 1
ATOM 681 N N . ALA A 1 93 ? 16.889 -2.780 -9.726 1.00 92.75 93 ALA A N 1
ATOM 682 C CA . ALA A 1 93 ? 16.798 -1.974 -8.510 1.00 92.75 93 ALA A CA 1
ATOM 683 C C . ALA A 1 93 ? 15.330 -1.720 -8.157 1.00 92.75 93 ALA A C 1
ATOM 685 O O . ALA A 1 93 ? 14.894 -2.076 -7.066 1.00 92.75 93 ALA A O 1
ATOM 686 N N . GLN A 1 94 ? 14.537 -1.252 -9.126 1.00 92.38 94 GLN A N 1
ATOM 687 C CA . GLN A 1 94 ? 13.099 -1.063 -8.934 1.00 92.38 94 GLN A CA 1
ATOM 688 C C . GLN A 1 94 ? 12.385 -2.369 -8.566 1.00 92.38 94 GLN A C 1
ATOM 690 O O . GLN A 1 94 ? 11.517 -2.381 -7.692 1.00 92.38 94 GLN A O 1
ATOM 695 N N . ARG A 1 95 ? 12.770 -3.487 -9.192 1.00 93.94 95 ARG A N 1
ATOM 696 C CA . ARG A 1 95 ? 12.225 -4.802 -8.843 1.00 93.94 95 ARG A CA 1
ATOM 697 C C . ARG A 1 95 ? 12.529 -5.168 -7.393 1.00 93.94 95 ARG A C 1
ATOM 699 O O . ARG A 1 95 ? 11.623 -5.600 -6.687 1.00 93.94 95 ARG A O 1
ATOM 706 N N . ALA A 1 96 ? 13.775 -5.006 -6.951 1.00 95.25 96 ALA A N 1
ATOM 707 C CA . ALA A 1 96 ? 14.170 -5.305 -5.578 1.00 95.25 96 ALA A CA 1
ATOM 708 C C . ALA A 1 96 ? 13.432 -4.410 -4.569 1.00 95.25 96 ALA A C 1
ATOM 710 O O . ALA A 1 96 ? 12.908 -4.917 -3.575 1.00 95.25 96 ALA A O 1
ATOM 711 N N . ASP A 1 97 ? 13.320 -3.114 -4.865 1.00 95.88 97 ASP A N 1
ATOM 712 C CA . ASP A 1 97 ? 12.603 -2.148 -4.032 1.00 95.88 97 ASP A CA 1
ATOM 713 C C . ASP A 1 97 ? 11.114 -2.491 -3.922 1.00 95.88 97 ASP A C 1
ATOM 715 O O . ASP A 1 97 ? 10.565 -2.525 -2.819 1.00 95.88 97 ASP A O 1
ATOM 719 N N . HIS A 1 98 ? 10.463 -2.817 -5.046 1.00 95.56 98 HIS A N 1
ATOM 720 C CA . HIS A 1 98 ? 9.069 -3.249 -5.039 1.00 95.56 98 HIS A CA 1
ATOM 721 C C . HIS A 1 98 ? 8.887 -4.542 -4.247 1.00 95.56 98 HIS A C 1
ATOM 723 O O . HIS A 1 98 ? 7.993 -4.609 -3.412 1.00 95.56 98 HIS A O 1
ATOM 729 N N . VAL A 1 99 ? 9.710 -5.567 -4.490 1.00 94.94 99 VAL A N 1
ATOM 730 C CA . VAL A 1 99 ? 9.594 -6.858 -3.794 1.00 94.94 99 VAL A CA 1
ATOM 731 C C . VAL A 1 99 ? 9.720 -6.661 -2.287 1.00 94.94 99 VAL A C 1
ATOM 733 O O . VAL A 1 99 ? 8.884 -7.168 -1.541 1.00 94.94 99 VAL A O 1
ATOM 736 N N . LYS A 1 100 ? 10.695 -5.864 -1.839 1.00 97.50 100 LYS A N 1
ATOM 737 C CA . LYS A 1 100 ? 10.851 -5.520 -0.425 1.00 97.50 100 LYS A CA 1
ATOM 738 C C . LYS A 1 100 ? 9.601 -4.826 0.128 1.00 97.50 100 LYS A C 1
ATOM 740 O O . LYS A 1 100 ? 9.022 -5.309 1.097 1.00 97.50 100 LYS A O 1
ATOM 745 N N . ALA A 1 101 ? 9.156 -3.745 -0.512 1.00 96.81 101 ALA A N 1
ATOM 746 C CA . ALA A 1 101 ? 7.986 -2.990 -0.062 1.00 96.81 101 ALA A CA 1
ATOM 747 C C . ALA A 1 101 ? 6.697 -3.832 -0.089 1.00 96.81 101 ALA A C 1
ATOM 749 O O . ALA A 1 101 ? 5.833 -3.687 0.774 1.00 96.81 101 ALA A O 1
ATOM 750 N N . CYS A 1 102 ? 6.562 -4.733 -1.064 1.00 96.88 102 CYS A N 1
ATOM 751 C CA . CYS A 1 102 ? 5.417 -5.623 -1.197 1.00 96.88 102 CYS A CA 1
ATOM 752 C C . CYS A 1 102 ? 5.380 -6.665 -0.073 1.00 96.88 102 CYS A C 1
ATOM 754 O O . CYS A 1 102 ? 4.302 -6.937 0.454 1.00 96.88 102 CYS A O 1
ATOM 756 N N . ILE A 1 103 ? 6.532 -7.224 0.312 1.00 96.56 103 ILE A N 1
ATOM 757 C CA . ILE A 1 103 ? 6.639 -8.139 1.456 1.00 96.56 103 ILE A CA 1
ATOM 758 C C . ILE A 1 103 ? 6.259 -7.405 2.744 1.00 96.56 103 ILE A C 1
ATOM 760 O O . ILE A 1 103 ? 5.361 -7.854 3.449 1.00 96.56 103 ILE A O 1
ATOM 764 N N . GLU A 1 104 ? 6.851 -6.237 2.999 1.00 97.50 104 GLU A N 1
ATOM 765 C CA . GLU A 1 104 ? 6.563 -5.431 4.196 1.00 97.50 104 GLU A CA 1
ATOM 766 C C . GLU A 1 104 ? 5.072 -5.050 4.286 1.00 97.50 104 GLU A C 1
ATOM 768 O O . GLU A 1 104 ? 4.446 -5.142 5.346 1.00 97.50 104 GLU A O 1
ATOM 773 N N . ALA A 1 105 ? 4.462 -4.658 3.162 1.00 96.69 105 ALA A N 1
ATOM 774 C CA . ALA A 1 105 ? 3.034 -4.361 3.103 1.00 96.69 105 ALA A CA 1
ATOM 775 C C . ALA A 1 105 ? 2.175 -5.606 3.366 1.00 96.69 105 ALA A C 1
ATOM 777 O O . ALA A 1 105 ? 1.161 -5.521 4.062 1.00 96.69 105 ALA A O 1
ATOM 778 N N . HIS A 1 106 ? 2.564 -6.761 2.824 1.00 96.38 106 HIS A N 1
ATOM 779 C CA . HIS A 1 106 ? 1.857 -8.018 3.045 1.00 96.38 106 HIS A CA 1
ATOM 780 C C . HIS A 1 106 ? 1.920 -8.454 4.515 1.00 96.38 106 HIS A C 1
ATOM 782 O O . HIS A 1 106 ? 0.885 -8.776 5.094 1.00 96.38 106 HIS A O 1
ATOM 788 N N . GLU A 1 107 ? 3.096 -8.386 5.142 1.00 96.56 107 GLU A N 1
ATOM 789 C CA . GLU A 1 107 ? 3.288 -8.683 6.567 1.00 96.56 107 GLU A CA 1
ATOM 790 C C . GLU A 1 107 ? 2.423 -7.779 7.450 1.00 96.56 107 GLU A C 1
ATOM 792 O O . GLU A 1 107 ? 1.688 -8.261 8.314 1.00 96.56 107 GLU A O 1
ATOM 797 N N . LYS A 1 108 ? 2.418 -6.471 7.175 1.00 96.69 108 LYS A N 1
ATOM 798 C CA . LYS A 1 108 ? 1.584 -5.512 7.907 1.00 96.69 108 LYS A CA 1
ATOM 799 C C . LYS A 1 108 ? 0.087 -5.779 7.736 1.00 96.69 108 LYS A C 1
ATOM 801 O O . LYS A 1 108 ? -0.675 -5.674 8.697 1.00 96.69 108 LYS A O 1
ATOM 806 N N . ASN A 1 109 ? -0.354 -6.123 6.527 1.00 95.44 109 ASN A N 1
ATOM 807 C CA . ASN A 1 109 ? -1.752 -6.475 6.269 1.00 95.44 109 ASN A CA 1
ATOM 808 C C . ASN A 1 109 ? -2.150 -7.779 6.969 1.00 95.44 109 ASN A C 1
ATOM 810 O O . ASN A 1 109 ? -3.278 -7.904 7.453 1.00 95.44 109 ASN A O 1
ATOM 814 N N . MET A 1 110 ? -1.228 -8.736 7.057 1.00 95.81 110 MET A N 1
ATOM 815 C CA . MET A 1 110 ? -1.431 -9.978 7.790 1.00 95.81 110 MET A CA 1
ATOM 816 C C . MET A 1 110 ? -1.575 -9.711 9.295 1.00 95.81 110 MET A C 1
ATOM 818 O O . MET A 1 110 ? -2.542 -10.166 9.906 1.00 95.81 110 MET A O 1
ATOM 822 N N . GLU A 1 111 ? -0.682 -8.911 9.882 1.00 95.31 111 GLU A N 1
ATOM 823 C CA . GLU A 1 111 ? -0.768 -8.494 11.288 1.00 95.31 111 GLU A CA 1
ATOM 824 C C . GLU A 1 111 ? -2.088 -7.769 11.585 1.00 95.31 111 GLU A C 1
ATOM 826 O O . GLU A 1 111 ? -2.781 -8.100 12.552 1.00 95.31 111 GLU A O 1
ATOM 831 N N . LEU A 1 112 ? -2.485 -6.831 10.719 1.00 92.44 112 LEU A N 1
ATOM 832 C CA . LEU A 1 112 ? -3.758 -6.125 10.844 1.00 92.44 112 LEU A CA 1
ATOM 833 C C . LEU A 1 112 ? -4.946 -7.091 10.785 1.00 92.44 112 LEU A C 1
ATOM 835 O O . LEU A 1 112 ? -5.872 -6.965 11.582 1.00 92.44 112 LEU A O 1
ATOM 839 N N . SER A 1 113 ? -4.912 -8.073 9.884 1.00 93.06 113 SER A N 1
ATOM 840 C CA . SER A 1 113 ? -5.969 -9.083 9.763 1.00 93.06 113 SER A CA 1
ATOM 841 C C . SER A 1 113 ? -6.104 -9.903 11.046 1.00 93.06 113 SER A C 1
ATOM 843 O O . SER A 1 113 ? -7.216 -10.095 11.539 1.00 93.06 113 SER A O 1
ATOM 845 N N . PHE A 1 114 ? -4.984 -10.305 11.654 1.00 93.25 114 PHE A N 1
ATOM 846 C CA . PHE A 1 114 ? -5.000 -10.971 12.957 1.00 93.25 114 PHE A CA 1
ATOM 847 C C . PHE A 1 114 ? -5.540 -10.064 14.069 1.00 93.25 114 PHE A C 1
ATOM 849 O O . PHE A 1 114 ? -6.310 -10.526 14.914 1.00 93.25 114 PHE A O 1
ATOM 856 N N . ALA A 1 115 ? -5.183 -8.778 14.080 1.00 89.31 115 ALA A N 1
ATOM 857 C CA . ALA A 1 115 ? -5.702 -7.820 15.054 1.00 89.31 115 ALA A CA 1
ATOM 858 C C . ALA A 1 115 ? -7.222 -7.614 14.909 1.00 89.31 115 ALA A C 1
ATOM 860 O O . ALA A 1 115 ? -7.942 -7.624 15.911 1.00 89.31 115 ALA A O 1
ATOM 861 N N . VAL A 1 116 ? -7.723 -7.493 13.675 1.00 89.31 116 VAL A N 1
ATOM 862 C CA . VAL A 1 116 ? -9.161 -7.397 13.375 1.00 89.31 116 VAL A CA 1
ATOM 863 C C . VAL A 1 116 ? -9.878 -8.668 13.818 1.00 89.31 116 VAL A C 1
ATOM 865 O O . VAL A 1 116 ? -10.843 -8.591 14.570 1.00 89.31 116 VAL A O 1
ATOM 868 N N . GLN A 1 117 ? -9.369 -9.847 13.460 1.00 92.31 117 GLN A N 1
ATOM 869 C CA . GLN A 1 117 ? -9.985 -11.113 13.856 1.00 92.31 117 GLN A CA 1
ATOM 870 C C . GLN A 1 117 ? -10.055 -11.279 15.382 1.00 92.31 117 GLN A C 1
ATOM 872 O O . GLN A 1 117 ? -11.057 -11.755 15.903 1.00 92.31 117 GLN A O 1
ATOM 877 N N . ARG A 1 118 ? -9.018 -10.854 16.115 1.00 88.50 118 ARG A N 1
ATOM 878 C CA . ARG A 1 118 ? -8.988 -10.898 17.589 1.00 88.50 118 ARG A CA 1
ATOM 879 C C . ARG A 1 118 ? -9.906 -9.879 18.264 1.00 88.50 118 ARG A C 1
ATOM 881 O O . ARG A 1 118 ? -10.132 -9.997 19.467 1.00 88.50 118 ARG A O 1
ATOM 888 N N . SER A 1 119 ? -10.338 -8.850 17.540 1.00 87.00 119 SER A N 1
ATOM 889 C CA . SER A 1 119 ? -11.168 -7.761 18.065 1.00 87.00 119 SER A CA 1
ATOM 890 C C . SER A 1 119 ? -12.624 -7.823 17.598 1.00 87.00 119 SER A C 1
ATOM 892 O O . SER A 1 119 ? -13.471 -7.185 18.221 1.00 87.00 119 SER A O 1
ATOM 894 N N . ALA A 1 120 ? -12.921 -8.610 16.559 1.00 89.31 120 ALA A N 1
ATOM 895 C CA . ALA A 1 120 ? -14.228 -8.687 15.910 1.00 89.31 120 ALA A CA 1
ATOM 896 C C . ALA A 1 120 ? -15.376 -9.062 16.859 1.00 89.31 120 ALA A C 1
ATOM 898 O O . ALA A 1 120 ? -16.476 -8.551 16.708 1.00 89.31 120 ALA A O 1
ATOM 899 N N . ASP A 1 121 ? -15.122 -9.915 17.852 1.00 88.25 121 ASP A N 1
ATOM 900 C CA . ASP A 1 121 ? -16.122 -10.425 18.797 1.00 88.25 121 ASP A CA 1
ATOM 901 C C . ASP A 1 121 ? -16.079 -9.731 20.169 1.00 88.25 121 ASP A C 1
ATOM 903 O O . ASP A 1 121 ? -16.729 -10.162 21.124 1.00 88.25 121 ASP A O 1
ATOM 907 N N . LYS A 1 122 ? -15.294 -8.658 20.314 1.00 87.56 122 LYS A N 1
ATOM 908 C CA . LYS A 1 122 ? -15.136 -7.985 21.605 1.00 87.56 122 LYS A CA 1
ATOM 909 C C . LYS A 1 122 ? -16.338 -7.107 21.920 1.00 87.56 122 LYS A C 1
ATOM 911 O O . LYS A 1 122 ? -16.637 -6.148 21.210 1.00 87.56 122 LYS A O 1
ATOM 916 N N . VAL A 1 123 ? -16.986 -7.424 23.036 1.00 87.25 123 VAL A N 1
ATOM 917 C CA . VAL A 1 123 ? -18.189 -6.751 23.529 1.00 87.25 123 VAL A CA 1
ATOM 918 C C . VAL A 1 123 ? -17.830 -5.714 24.589 1.00 87.25 123 VAL A C 1
ATOM 920 O O . VAL A 1 123 ? -16.953 -5.937 25.424 1.00 87.25 123 VAL A O 1
ATOM 923 N N . CYS A 1 124 ? -18.536 -4.588 24.553 1.00 83.25 124 CYS A N 1
ATOM 924 C CA . CYS A 1 124 ? -18.493 -3.562 25.580 1.00 83.25 124 CYS A CA 1
ATOM 925 C C . CYS A 1 124 ? -19.258 -4.036 26.825 1.00 83.25 124 CYS A C 1
ATOM 927 O O . CYS A 1 124 ? -20.456 -4.286 26.759 1.00 83.25 124 CYS A O 1
ATOM 929 N N . GLY A 1 125 ? -18.598 -4.138 27.973 1.00 79.25 125 GLY A N 1
ATOM 930 C CA . GLY A 1 125 ? -19.196 -4.453 29.268 1.00 79.25 125 GLY A CA 1
ATOM 931 C C . GLY A 1 125 ? -20.198 -3.419 29.804 1.00 79.25 125 GLY A C 1
ATOM 932 O O . GLY A 1 125 ? -20.937 -3.761 30.723 1.00 79.25 125 GLY A O 1
ATOM 933 N N . ILE A 1 126 ? -20.272 -2.195 29.256 1.00 81.69 126 ILE A N 1
ATOM 934 C CA . ILE A 1 126 ? -21.332 -1.226 29.623 1.00 81.69 126 ILE A CA 1
ATOM 935 C C . ILE A 1 126 ? -22.615 -1.450 28.822 1.00 81.69 126 ILE A C 1
ATOM 937 O O . ILE A 1 126 ? -23.688 -1.615 29.392 1.00 81.69 126 ILE A O 1
ATOM 941 N N . CYS A 1 127 ? -22.514 -1.367 27.493 1.00 84.06 127 CYS A N 1
ATOM 942 C CA . CYS A 1 127 ? -23.681 -1.364 26.602 1.00 84.06 127 CYS A CA 1
ATOM 943 C C . CYS A 1 127 ? -24.016 -2.751 26.048 1.00 84.06 127 CYS A C 1
ATOM 945 O O . CYS A 1 127 ? -25.067 -2.919 25.446 1.00 84.06 127 CYS A O 1
ATOM 947 N N . MET A 1 128 ? -23.156 -3.746 26.281 1.00 85.50 128 MET A N 1
ATOM 948 C CA . MET A 1 128 ? -23.306 -5.128 25.812 1.00 85.50 128 MET A CA 1
ATOM 949 C C . MET A 1 128 ? -23.327 -5.274 24.281 1.00 85.50 128 MET A C 1
ATOM 951 O O . MET A 1 128 ? -23.717 -6.314 23.760 1.00 85.50 128 MET A O 1
ATOM 955 N N . GLU A 1 129 ? -22.850 -4.260 23.560 1.00 87.38 129 GLU A N 1
ATOM 956 C CA . GLU A 1 129 ? -22.723 -4.248 22.100 1.00 87.38 129 GLU A CA 1
ATOM 957 C C . GLU A 1 129 ? -21.302 -4.617 21.653 1.00 87.38 129 GLU A C 1
ATOM 959 O O . GLU A 1 129 ? -20.324 -4.352 22.362 1.00 87.38 129 GLU A O 1
ATOM 964 N N . VAL A 1 130 ? -21.168 -5.173 20.446 1.00 88.81 130 VAL A N 1
ATOM 965 C CA . VAL A 1 130 ? -19.865 -5.440 19.822 1.00 88.81 130 VAL A CA 1
ATOM 966 C C . VAL A 1 130 ? -19.180 -4.115 19.491 1.00 88.81 130 VAL A C 1
ATOM 968 O O . VAL A 1 130 ? -19.698 -3.293 18.738 1.00 88.81 130 VAL A O 1
ATOM 971 N N . VAL A 1 131 ? -17.983 -3.898 20.042 1.00 87.44 131 VAL A N 1
ATOM 972 C CA . VAL A 1 131 ? -17.240 -2.632 19.913 1.00 87.44 131 VAL A CA 1
ATOM 973 C C . VAL A 1 131 ? -16.925 -2.316 18.449 1.00 87.44 131 VAL A C 1
ATOM 975 O O . VAL A 1 131 ? -17.024 -1.162 18.033 1.00 87.44 131 VAL A O 1
ATOM 978 N N . TYR A 1 132 ? -16.575 -3.335 17.661 1.00 86.62 132 TYR A N 1
ATOM 979 C CA . TYR A 1 132 ? -16.233 -3.174 16.246 1.00 86.62 132 TYR A CA 1
ATOM 980 C C . TYR A 1 132 ? -17.440 -2.801 15.364 1.00 86.62 132 TYR A C 1
ATOM 982 O O . TYR A 1 132 ? -17.259 -2.200 14.310 1.00 86.62 132 TYR A O 1
ATOM 990 N N . GLU A 1 133 ? -18.665 -3.103 15.803 1.00 89.25 133 GLU A N 1
ATOM 991 C CA . GLU A 1 133 ? -19.899 -2.894 15.027 1.00 89.25 133 GLU A CA 1
ATOM 992 C C . GLU A 1 133 ? -20.605 -1.568 15.345 1.00 89.25 133 GLU A C 1
ATOM 994 O O . GLU A 1 133 ? -21.634 -1.246 14.748 1.00 89.25 133 GLU A O 1
ATOM 999 N N . LYS A 1 134 ? -20.069 -0.772 16.277 1.00 86.00 134 LYS A N 1
ATOM 1000 C CA . LYS A 1 134 ? -20.689 0.497 16.668 1.00 86.00 134 LYS A CA 1
ATOM 1001 C C . LYS A 1 134 ? -20.761 1.477 15.497 1.00 86.00 134 LYS A C 1
ATOM 1003 O O . LYS A 1 134 ? -19.810 1.654 14.740 1.00 86.00 134 LYS A O 1
ATOM 1008 N N . ALA A 1 135 ? -21.891 2.181 15.399 1.00 86.62 135 ALA A N 1
ATOM 1009 C CA . ALA A 1 135 ? -22.167 3.112 14.303 1.00 86.62 135 ALA A CA 1
ATOM 1010 C C . ALA A 1 135 ? -21.137 4.254 14.204 1.00 86.62 135 ALA A C 1
ATOM 1012 O O . ALA A 1 135 ? -20.784 4.683 13.104 1.00 86.62 135 ALA A O 1
ATOM 1013 N N . ASN A 1 136 ? -20.632 4.740 15.343 1.00 83.94 136 ASN A N 1
ATOM 1014 C CA . ASN A 1 136 ? -19.617 5.786 15.372 1.00 83.94 136 ASN A CA 1
ATOM 1015 C C . ASN A 1 136 ? -18.224 5.186 15.546 1.00 83.94 136 ASN A C 1
ATOM 1017 O O . ASN A 1 136 ? -17.929 4.535 16.546 1.00 83.94 136 ASN A O 1
ATOM 1021 N N . ARG A 1 137 ? -17.308 5.551 14.648 1.00 81.94 137 ARG A N 1
ATOM 1022 C CA . ARG A 1 137 ? -15.892 5.154 14.722 1.00 81.94 137 ARG A CA 1
ATOM 1023 C C . ARG A 1 137 ? -15.202 5.564 16.027 1.00 81.94 137 ARG A C 1
ATOM 1025 O O . ARG A 1 137 ? -14.288 4.873 16.459 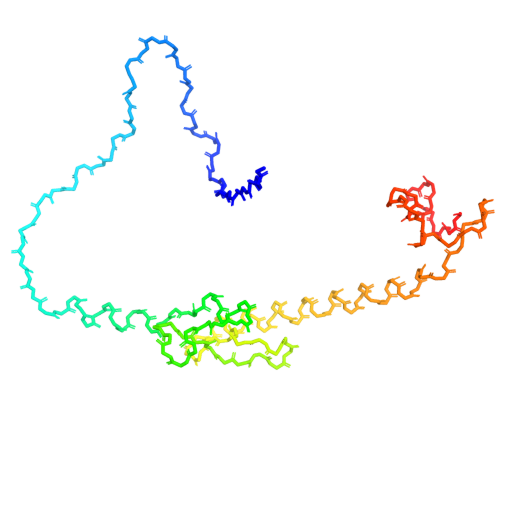1.00 81.94 137 ARG A O 1
ATOM 1032 N N . ASN A 1 138 ? -15.641 6.656 16.656 1.00 82.56 138 ASN A N 1
ATOM 1033 C CA . ASN A 1 138 ? -15.112 7.104 17.950 1.00 82.56 138 ASN A CA 1
ATOM 1034 C C . ASN A 1 138 ? -15.496 6.173 19.111 1.00 82.56 138 ASN A C 1
ATOM 1036 O O . ASN A 1 138 ? -14.788 6.144 20.120 1.00 82.56 138 ASN A O 1
ATOM 1040 N N . ASP A 1 139 ? -16.581 5.409 18.963 1.00 78.81 139 ASP A N 1
ATOM 1041 C CA . ASP A 1 139 ? -17.036 4.443 19.961 1.00 78.81 139 ASP A CA 1
ATOM 1042 C C . ASP A 1 139 ? -16.401 3.056 19.747 1.00 78.81 139 ASP A C 1
ATOM 1044 O O . ASP A 1 139 ? -16.391 2.242 20.672 1.00 78.81 139 ASP A O 1
ATOM 1048 N N . CYS A 1 140 ? -15.793 2.811 18.578 1.00 82.25 140 CYS A N 1
ATOM 1049 C CA . CYS A 1 140 ? -15.011 1.613 18.241 1.00 82.25 140 CYS A CA 1
ATOM 1050 C C . CYS A 1 140 ? -13.604 1.624 18.871 1.00 82.25 140 CYS A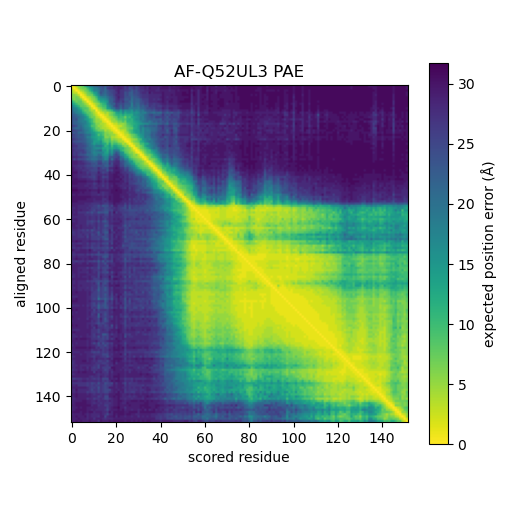 C 1
ATOM 1052 O O . CYS A 1 140 ? -12.602 1.386 18.193 1.00 82.25 140 CYS A O 1
ATOM 1054 N N . ARG A 1 141 ? -13.506 1.946 20.163 1.00 80.00 141 ARG A N 1
ATOM 1055 C CA . ARG A 1 141 ? -12.239 2.009 20.904 1.00 80.00 141 ARG A CA 1
ATOM 1056 C C . ARG A 1 141 ? -12.217 1.012 22.053 1.00 80.00 141 ARG A C 1
ATOM 1058 O O . ARG A 1 141 ? -13.225 0.793 22.717 1.00 80.00 141 ARG A O 1
ATOM 1065 N N . PHE A 1 142 ? -11.039 0.456 22.302 1.00 78.62 142 PHE A N 1
ATOM 1066 C CA . PHE A 1 142 ? -10.773 -0.400 23.452 1.00 78.62 142 PHE A CA 1
ATOM 1067 C C . PHE A 1 142 ? -10.112 0.422 24.558 1.00 78.62 142 PHE A C 1
ATOM 1069 O O . PHE A 1 142 ? -9.202 1.203 24.286 1.00 78.62 142 PHE A O 1
ATOM 1076 N N . GLY A 1 143 ? -10.575 0.241 25.796 1.00 73.31 143 GLY A N 1
ATOM 1077 C CA . GLY A 1 143 ? -10.115 1.000 26.956 1.00 73.31 143 GLY A CA 1
ATOM 1078 C C . GLY A 1 143 ? -10.580 2.467 26.982 1.00 73.31 143 GLY A C 1
ATOM 1079 O O . GLY A 1 143 ? -10.767 3.124 25.962 1.00 73.31 143 GLY A O 1
ATOM 1080 N N . ILE A 1 144 ? -10.765 2.999 28.193 1.00 67.88 144 ILE A N 1
ATOM 1081 C CA . ILE A 1 144 ? -11.035 4.432 28.434 1.00 67.88 144 ILE A CA 1
ATOM 1082 C C . ILE A 1 144 ? -9.720 5.194 28.694 1.00 67.88 144 ILE A C 1
ATOM 1084 O O . ILE A 1 144 ? -9.619 6.389 28.424 1.00 67.88 144 ILE A O 1
ATOM 1088 N N . LEU A 1 145 ? -8.699 4.491 29.194 1.00 67.12 145 LEU A N 1
ATOM 1089 C CA . LEU A 1 145 ? -7.359 5.001 29.482 1.00 67.12 145 LEU A CA 1
ATOM 1090 C C . LEU A 1 145 ? -6.339 4.311 28.571 1.00 67.12 145 LEU A C 1
ATOM 1092 O O . LEU A 1 145 ? -6.469 3.120 28.289 1.00 67.12 145 LEU A O 1
ATOM 1096 N N . SER A 1 146 ? -5.293 5.037 28.174 1.00 57.31 146 SER A N 1
ATOM 1097 C CA . SER A 1 146 ? -4.254 4.592 27.231 1.00 57.31 146 SER A CA 1
ATOM 1098 C C . SER A 1 146 ? -3.453 3.354 27.664 1.00 57.31 146 SER A C 1
ATOM 1100 O O . SER A 1 146 ? -2.775 2.760 26.834 1.00 57.31 146 SER A O 1
ATOM 1102 N N . SER A 1 147 ? -3.523 2.949 28.936 1.00 62.44 147 SER A N 1
ATOM 1103 C CA . SER A 1 147 ? -2.794 1.803 29.502 1.00 62.44 147 SER A CA 1
ATOM 1104 C C . SER A 1 147 ? -3.661 0.570 29.795 1.00 62.44 147 SER A C 1
ATOM 1106 O O . SER A 1 147 ? -3.183 -0.381 30.413 1.00 62.44 147 SER A O 1
ATOM 1108 N N . CYS A 1 148 ? -4.934 0.557 29.389 1.00 62.00 148 CYS A N 1
ATOM 1109 C CA . CYS A 1 148 ? -5.836 -0.563 29.664 1.00 62.00 148 CYS A CA 1
ATOM 1110 C C . CYS A 1 148 ? -6.062 -1.452 28.436 1.00 62.00 148 CYS A C 1
ATOM 1112 O O . CYS A 1 148 ? -6.549 -0.984 27.415 1.00 62.00 148 CYS A O 1
ATOM 1114 N N . ASN A 1 149 ? -5.841 -2.761 28.592 1.00 61.84 149 ASN A N 1
ATOM 1115 C CA . ASN A 1 149 ? -6.176 -3.792 27.595 1.00 61.84 149 ASN A CA 1
ATOM 1116 C C . ASN A 1 149 ? -7.618 -4.320 27.737 1.00 61.84 149 ASN A C 1
ATOM 1118 O O . ASN A 1 149 ? -7.940 -5.406 27.254 1.00 61.84 149 ASN A O 1
ATOM 1122 N N . HIS A 1 150 ? -8.481 -3.594 28.449 1.00 65.44 150 HIS A N 1
ATOM 1123 C CA . HIS A 1 150 ? -9.856 -4.015 28.682 1.00 65.44 150 HIS A CA 1
ATOM 1124 C C . HIS A 1 150 ? -10.746 -3.650 27.496 1.00 65.44 150 HIS A C 1
ATOM 1126 O O . HIS A 1 150 ? -10.802 -2.501 27.053 1.00 65.44 150 HIS A O 1
ATOM 1132 N N . THR A 1 151 ? -11.497 -4.637 27.030 1.00 61.34 151 THR A N 1
ATOM 1133 C CA . THR A 1 151 ? -12.649 -4.455 26.154 1.00 61.34 151 THR A CA 1
ATOM 1134 C C . THR A 1 151 ? -13.810 -4.048 27.059 1.00 61.34 151 THR A C 1
ATOM 1136 O O . THR A 1 151 ? -14.473 -4.907 27.633 1.00 61.34 151 THR A O 1
ATOM 1139 N N . TYR A 1 152 ? -13.924 -2.749 27.343 1.00 57.19 152 TYR A N 1
ATOM 1140 C CA . TYR A 1 152 ? -14.950 -2.218 28.243 1.00 57.19 152 TYR A CA 1
ATOM 1141 C C . TYR A 1 152 ? -16.219 -1.881 27.500 1.00 57.19 152 TYR A C 1
ATOM 1143 O O . TYR A 1 152 ? -16.154 -1.557 26.296 1.00 57.19 152 TYR A O 1
#

Radius of gyration: 26.9 Å; Cα contacts (8 Å, |Δi|>4): 115; chains: 1; bounding box: 44×61×67 Å